Protein AF-V8NJS9-F1 (afdb_monomer)

Sequence (72 aa):
MIAVFPGKVEKLESFQGDRSRLSEAEVFALLLVQVPSYARRLELLVLKLQLLPQLSTLQSAIQTLTRAALGA

Solvent-accessible surface area (backbone atoms only — not comparable to full-atom values): 4383 Å² total; per-residue (Å²): 130,87,81,70,54,73,78,56,52,59,55,46,74,68,58,82,71,74,70,89,78,49,54,73,70,54,48,50,51,41,58,47,66,70,37,86,62,38,69,62,51,50,54,49,50,52,47,60,70,49,44,58,64,49,50,55,50,51,51,52,51,50,54,52,53,51,32,66,74,68,75,105

Organism: Ophiophagus hannah (NCBI:txid8665)

Secondary structure (DSSP, 8-state):
-----HHHHHHHHT--S-GGGS-HHHHHHHHHHTSTTHHHHHHHHHHHHHHHHHHHHHHHHHHHHHHHHHT-

Foldseek 3Di:
DPCPPPVVLVCLQPDPDDPVPDDPVSVVSSVQSPPVPSVVVVVVVVCVVVVVVVVVVVVVVVVVVVCVVVVD

InterPro domains:
  IPR015425 Formin, FH2 domain [PF02181] (8-69)
  IPR015425 Formin, FH2 domain [PS51444] (1-72)
  IPR042201 Formin, FH2 domain superfamily [G3DSA:1.20.58.2220] (4-70)

pLDDT: mean 84.47, std 14.19, range [37.25, 97.5]

Structure (mmCIF, N/CA/C/O backbone):
data_AF-V8NJS9-F1
#
_entry.id   AF-V8NJS9-F1
#
loop_
_atom_site.group_PDB
_atom_site.id
_atom_site.type_symbol
_atom_site.label_atom_id
_atom_site.label_alt_id
_atom_site.label_comp_id
_atom_site.label_asym_id
_atom_site.label_entity_id
_atom_site.label_seq_id
_atom_site.pdbx_PDB_ins_code
_atom_site.Cartn_x
_atom_site.Cartn_y
_atom_site.Cartn_z
_atom_site.occupancy
_atom_site.B_iso_or_equiv
_atom_site.auth_seq_id
_atom_site.auth_comp_id
_atom_site.auth_asym_id
_atom_site.auth_atom_id
_atom_site.pdbx_PDB_model_num
ATOM 1 N N . MET A 1 1 ? 8.130 1.574 1.166 1.00 37.25 1 MET A N 1
ATOM 2 C CA . MET A 1 1 ? 7.467 0.440 1.839 1.00 37.25 1 MET A CA 1
ATOM 3 C C . MET A 1 1 ? 7.068 0.932 3.218 1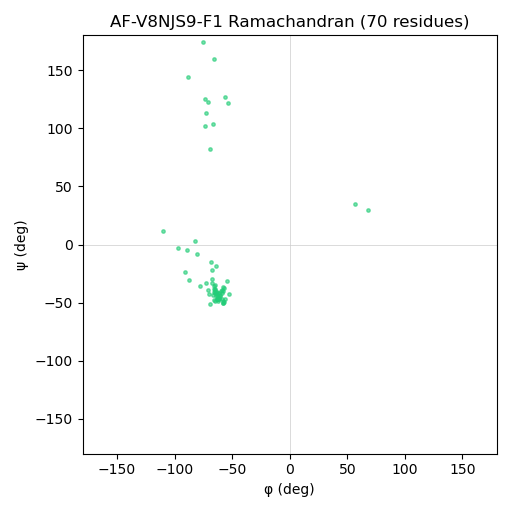.00 37.25 1 MET A C 1
ATOM 5 O O . MET A 1 1 ? 7.947 1.176 4.032 1.00 37.25 1 MET A O 1
ATOM 9 N N . ILE A 1 2 ? 5.789 1.260 3.425 1.00 40.84 2 ILE A N 1
ATOM 10 C CA . ILE A 1 2 ? 5.316 1.755 4.724 1.00 40.84 2 ILE A CA 1
ATOM 11 C C . ILE A 1 2 ? 5.455 0.577 5.685 1.00 40.84 2 ILE A C 1
ATOM 13 O O . ILE A 1 2 ? 4.697 -0.384 5.597 1.00 40.84 2 ILE A O 1
ATOM 17 N N . ALA A 1 3 ? 6.481 0.613 6.533 1.00 40.75 3 ALA A N 1
ATOM 18 C CA . ALA A 1 3 ? 6.681 -0.357 7.596 1.00 40.75 3 ALA A CA 1
ATOM 19 C C . ALA A 1 3 ? 5.587 -0.128 8.640 1.00 40.75 3 ALA A C 1
ATOM 21 O O . ALA A 1 3 ? 5.763 0.587 9.625 1.00 40.75 3 ALA A O 1
ATOM 22 N N . VAL A 1 4 ? 4.411 -0.689 8.384 1.00 53.88 4 VAL A N 1
ATOM 23 C CA . VAL A 1 4 ? 3.399 -0.810 9.413 1.00 53.88 4 VAL A CA 1
ATOM 24 C C . VAL A 1 4 ? 3.894 -1.919 10.334 1.00 53.88 4 VAL A C 1
ATOM 26 O O . VAL A 1 4 ? 3.891 -3.089 9.966 1.00 53.88 4 VAL A O 1
ATOM 29 N N . PHE A 1 5 ? 4.444 -1.536 11.487 1.00 54.66 5 PHE A N 1
ATOM 30 C CA . PHE A 1 5 ? 4.952 -2.483 12.476 1.00 54.66 5 PHE A CA 1
ATOM 31 C C . PHE A 1 5 ? 3.845 -3.496 12.809 1.00 54.66 5 PHE A C 1
ATOM 33 O O . PHE A 1 5 ? 2.779 -3.059 13.254 1.00 54.66 5 PHE A O 1
ATOM 40 N N . PRO A 1 6 ? 4.065 -4.810 12.619 1.00 56.00 6 PRO A N 1
ATOM 41 C CA . PRO A 1 6 ? 3.003 -5.818 12.682 1.00 56.00 6 PRO A CA 1
ATOM 42 C C . PRO A 1 6 ? 2.208 -5.787 14.000 1.00 56.00 6 PRO A C 1
ATOM 44 O O . PRO A 1 6 ? 0.995 -5.939 13.983 1.00 56.00 6 PRO A O 1
ATOM 47 N N . GLY A 1 7 ? 2.838 -5.416 15.121 1.00 61.31 7 GLY A N 1
ATOM 48 C CA . GLY A 1 7 ? 2.151 -5.282 16.415 1.00 61.31 7 GLY A CA 1
ATOM 49 C C . GLY A 1 7 ? 1.360 -3.982 16.648 1.00 61.31 7 GLY A C 1
ATOM 50 O O . GLY A 1 7 ? 0.681 -3.865 17.667 1.00 61.31 7 GLY A O 1
ATOM 51 N N . LYS A 1 8 ? 1.448 -2.973 15.768 1.00 67.75 8 LYS A N 1
ATOM 52 C CA . LYS A 1 8 ? 0.617 -1.752 15.858 1.00 67.75 8 LYS A CA 1
ATOM 53 C C . LYS A 1 8 ? -0.724 -1.917 15.146 1.00 67.75 8 LYS A C 1
ATOM 55 O O . LYS A 1 8 ? -1.692 -1.310 15.586 1.00 67.75 8 LYS A O 1
ATOM 60 N N . VAL A 1 9 ? -0.783 -2.730 14.090 1.00 70.50 9 VAL A N 1
ATOM 61 C CA . VAL A 1 9 ? -2.021 -2.969 13.326 1.00 70.50 9 VAL A CA 1
ATOM 62 C C . VAL A 1 9 ? -3.012 -3.753 14.156 1.00 70.50 9 VAL A C 1
ATOM 64 O O . VAL A 1 9 ? -4.116 -3.275 14.360 1.00 70.50 9 VAL A O 1
ATOM 67 N N . GLU A 1 10 ? -2.589 -4.880 14.729 1.00 74.38 10 GLU A N 1
ATOM 68 C CA . GLU A 1 10 ? -3.453 -5.726 15.561 1.00 74.38 10 GLU A CA 1
ATOM 69 C C . GLU A 1 10 ? -4.029 -4.951 16.753 1.00 74.38 10 GLU A C 1
ATOM 71 O O . GLU A 1 10 ? -5.213 -5.061 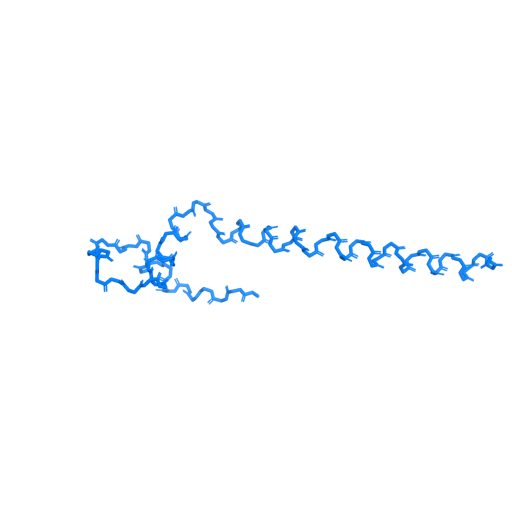17.053 1.00 74.38 10 GLU A O 1
ATOM 76 N N . LYS A 1 11 ? -3.221 -4.083 17.380 1.00 78.44 11 LYS A N 1
ATOM 77 C CA . LYS A 1 11 ? -3.681 -3.199 18.464 1.00 78.44 11 LYS A CA 1
ATOM 78 C C . LYS A 1 11 ? -4.719 -2.170 18.011 1.00 78.44 11 LYS A C 1
ATOM 80 O O . LYS A 1 11 ? -5.590 -1.814 18.801 1.00 78.44 11 LYS A O 1
ATOM 85 N N . LEU A 1 12 ? -4.599 -1.662 16.784 1.00 78.50 12 LEU A N 1
ATOM 86 C CA . LEU A 1 12 ? -5.545 -0.709 16.198 1.00 78.50 12 LEU A CA 1
ATOM 87 C C . LEU A 1 12 ? -6.820 -1.410 15.707 1.00 78.50 12 LEU A C 1
ATOM 89 O O . LEU A 1 12 ? -7.903 -0.853 15.861 1.00 78.50 12 LEU A O 1
ATOM 93 N N . GLU A 1 13 ? -6.716 -2.633 15.182 1.00 73.81 13 GLU A N 1
ATOM 94 C CA . GLU A 1 13 ? -7.862 -3.475 14.807 1.00 73.81 13 GLU A CA 1
ATOM 95 C C . GLU A 1 13 ? -8.688 -3.879 16.028 1.00 73.81 13 GLU A C 1
ATOM 97 O O . GLU A 1 13 ? -9.916 -3.842 15.989 1.00 73.81 13 GLU A O 1
ATOM 102 N N . SER A 1 14 ? -8.025 -4.211 17.140 1.00 79.00 14 SER A N 1
ATOM 103 C CA . SER A 1 14 ? -8.682 -4.590 18.393 1.00 79.00 14 SER A CA 1
ATOM 104 C C . SER A 1 14 ? -9.127 -3.396 19.246 1.00 79.00 14 SER A C 1
ATOM 106 O O . SER A 1 14 ? -9.582 -3.585 20.375 1.00 79.00 14 SER A O 1
ATOM 108 N N . PHE A 1 15 ? -8.948 -2.159 18.775 1.00 81.50 15 PHE A N 1
ATOM 109 C CA . PHE A 1 15 ? -9.257 -0.973 19.565 1.00 81.50 15 PHE A CA 1
ATOM 110 C C . PHE A 1 15 ? -10.774 -0.774 19.693 1.00 81.50 15 PHE A C 1
ATOM 112 O O . PHE A 1 15 ? -11.462 -0.440 18.729 1.00 81.50 15 PHE A O 1
ATOM 119 N N . GLN A 1 16 ? -11.285 -0.926 20.917 1.00 76.50 16 GLN A N 1
ATOM 120 C CA . GLN A 1 16 ? -12.682 -0.649 21.286 1.00 76.50 16 GLN A CA 1
ATOM 121 C C . GLN A 1 16 ? -12.828 0.585 22.197 1.00 76.50 16 GLN A C 1
ATOM 123 O O . GLN A 1 16 ? -13.882 0.803 22.788 1.00 76.50 16 GLN A O 1
ATOM 128 N N . GLY A 1 17 ? -11.762 1.377 22.355 1.00 81.75 17 GLY A N 1
ATOM 129 C CA . GLY A 1 17 ? -11.768 2.573 23.196 1.00 81.75 17 GLY A CA 1
ATOM 130 C C . GLY A 1 17 ? -12.512 3.758 22.5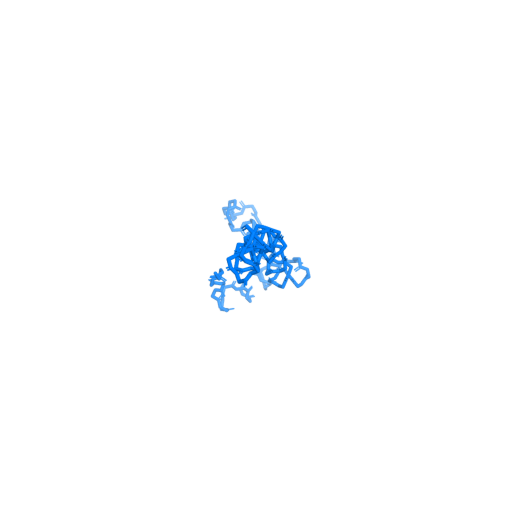70 1.00 81.75 17 GLY A C 1
ATOM 131 O O . GLY A 1 17 ? -12.923 3.729 21.409 1.00 81.75 17 GLY A O 1
ATOM 132 N N . ASP A 1 18 ? -12.659 4.833 23.345 1.00 81.44 18 ASP A N 1
ATOM 133 C CA . ASP A 1 18 ? -13.287 6.063 22.863 1.00 81.44 18 ASP A CA 1
ATOM 134 C C . ASP A 1 18 ? -12.378 6.796 21.863 1.00 81.44 18 ASP A C 1
ATOM 136 O O . ASP A 1 18 ? -11.243 7.169 22.176 1.00 81.44 18 ASP A O 1
ATOM 140 N N . ARG A 1 19 ? -12.901 7.021 20.654 1.00 77.38 19 ARG A N 1
ATOM 141 C CA . ARG A 1 19 ? -12.204 7.710 19.561 1.00 77.38 19 ARG A CA 1
ATOM 142 C C . ARG A 1 19 ? -11.974 9.193 19.859 1.00 77.38 19 ARG A C 1
ATOM 144 O O . ARG A 1 19 ? -11.059 9.768 19.283 1.00 77.38 19 ARG A O 1
ATOM 151 N N . SER A 1 20 ? -12.749 9.798 20.765 1.00 79.88 20 SER A N 1
ATOM 152 C CA . SER A 1 20 ? -12.616 11.213 21.154 1.00 79.88 20 SER A CA 1
ATOM 153 C C . SER A 1 20 ? -11.277 11.545 21.832 1.00 79.88 20 SER A C 1
ATOM 155 O O . SER A 1 20 ? -10.881 12.706 21.901 1.00 79.88 20 SER A O 1
ATOM 157 N N . ARG A 1 21 ? -10.573 10.519 22.326 1.00 85.50 21 ARG A N 1
ATOM 158 C CA . ARG A 1 21 ? -9.290 10.629 23.035 1.00 85.50 21 ARG A CA 1
ATOM 159 C C . ARG A 1 21 ? -8.077 10.386 22.139 1.00 85.50 21 ARG A C 1
ATOM 161 O O . ARG A 1 21 ? -6.952 10.463 22.625 1.00 85.50 21 ARG A O 1
ATOM 168 N N . LEU A 1 22 ? -8.303 10.053 20.870 1.00 86.06 22 LEU A N 1
ATOM 169 C CA . LEU A 1 22 ? -7.248 9.817 19.892 1.00 86.06 22 LEU A CA 1
ATOM 170 C C . LEU A 1 22 ? -6.860 11.125 19.204 1.00 86.06 22 LEU A C 1
ATOM 172 O O . LEU A 1 22 ? -7.708 11.965 18.902 1.00 86.06 22 LEU A O 1
ATOM 176 N N . SER A 1 23 ? -5.574 11.271 18.902 1.00 89.19 23 SER A N 1
ATOM 177 C CA . SER A 1 23 ? -5.110 12.305 17.980 1.00 89.19 23 SER A CA 1
ATOM 178 C C . SER A 1 23 ? -5.635 12.053 16.564 1.00 89.19 23 SER A C 1
ATOM 180 O O . SER A 1 23 ? -5.963 10.927 16.187 1.00 89.19 23 SER A O 1
ATOM 182 N N . GLU A 1 24 ? -5.657 13.091 15.732 1.00 89.62 24 GLU A N 1
ATOM 183 C CA . GLU A 1 24 ? -6.111 12.982 14.340 1.00 89.62 24 GLU A CA 1
ATOM 184 C C . GLU A 1 24 ? -5.322 11.928 13.541 1.00 89.62 24 GLU A C 1
ATOM 186 O O . GLU A 1 24 ? -5.900 11.161 12.772 1.00 89.62 24 GLU A O 1
ATOM 191 N N . ALA A 1 25 ? -4.012 11.813 13.784 1.00 88.75 25 ALA A N 1
ATOM 192 C CA . ALA A 1 25 ? -3.164 10.805 13.150 1.00 88.75 25 ALA A CA 1
ATOM 193 C C . ALA A 1 25 ? -3.535 9.369 13.568 1.00 88.75 25 ALA A C 1
ATOM 195 O O . ALA A 1 25 ? -3.513 8.452 12.744 1.00 88.75 25 ALA A O 1
ATOM 196 N N . GLU A 1 26 ? -3.893 9.164 14.836 1.00 86.12 26 GLU A N 1
ATOM 197 C CA . GLU A 1 26 ? -4.343 7.865 15.345 1.00 86.12 26 GLU A CA 1
ATOM 198 C C . GLU A 1 26 ? -5.734 7.511 14.818 1.00 86.12 26 GLU A C 1
ATOM 200 O O . GLU A 1 26 ? -5.962 6.366 14.430 1.00 86.12 26 GLU A O 1
ATOM 205 N N . VAL A 1 27 ? -6.637 8.493 14.723 1.00 89.19 27 VAL A N 1
ATOM 206 C CA . VAL A 1 27 ? -7.950 8.318 14.087 1.00 89.19 27 VAL A CA 1
ATOM 207 C C . VAL A 1 27 ? -7.783 7.935 12.618 1.00 89.19 27 VAL A C 1
ATOM 209 O O . VAL A 1 27 ? -8.412 6.981 12.162 1.00 89.19 27 VAL A O 1
ATOM 212 N N . PHE A 1 28 ? -6.902 8.618 11.882 1.00 90.31 28 PHE A N 1
ATOM 213 C CA . PHE A 1 28 ? -6.590 8.275 10.496 1.00 90.31 28 PHE A CA 1
ATOM 214 C C . PHE A 1 28 ? -6.078 6.835 10.370 1.00 90.31 28 PHE A C 1
ATOM 216 O O . PHE A 1 28 ? -6.586 6.074 9.547 1.00 90.31 28 PHE A O 1
ATOM 223 N N . ALA A 1 29 ? -5.113 6.436 11.204 1.00 88.50 29 ALA A N 1
ATOM 224 C CA . ALA A 1 29 ? -4.568 5.081 11.187 1.00 88.50 29 ALA A CA 1
ATOM 225 C C . ALA A 1 29 ? -5.638 4.022 11.508 1.00 88.50 29 ALA A C 1
ATOM 227 O O . ALA A 1 29 ? -5.702 2.995 10.835 1.00 88.50 29 ALA A O 1
ATOM 228 N N . LEU A 1 30 ? -6.505 4.293 12.487 1.00 88.50 30 LEU A N 1
ATOM 229 C CA . LEU A 1 30 ? -7.610 3.415 12.868 1.00 88.50 30 LEU A CA 1
ATOM 230 C C . LEU A 1 30 ? -8.613 3.228 11.718 1.00 88.50 30 LEU A C 1
ATOM 232 O O . LEU A 1 30 ? -8.989 2.101 11.399 1.00 88.50 30 LEU A O 1
ATOM 236 N N . LEU A 1 31 ? -9.023 4.321 11.068 1.00 90.25 31 LEU A N 1
ATOM 237 C CA . LEU A 1 31 ? -9.933 4.273 9.920 1.00 90.25 31 LEU A CA 1
ATOM 238 C C . LEU A 1 31 ? -9.299 3.565 8.719 1.00 90.25 31 LEU A C 1
ATOM 240 O O . LEU A 1 31 ? -9.973 2.806 8.028 1.00 90.25 31 LEU A O 1
ATOM 244 N N . LEU A 1 32 ? -8.006 3.788 8.478 1.00 90.75 32 LEU A N 1
ATOM 245 C CA . LEU A 1 32 ? -7.277 3.163 7.379 1.00 90.75 32 LEU A CA 1
ATOM 246 C C . LEU A 1 32 ? -7.209 1.641 7.539 1.00 90.75 32 LEU A C 1
ATOM 248 O O . LEU A 1 32 ? -7.452 0.914 6.579 1.00 90.75 32 LEU A O 1
ATOM 252 N N . VAL A 1 33 ? -6.912 1.169 8.750 1.00 89.56 33 VAL A N 1
ATOM 253 C CA . VAL A 1 33 ? -6.806 -0.259 9.074 1.00 89.56 33 VAL A CA 1
ATOM 254 C C . VAL A 1 33 ? -8.164 -0.973 8.988 1.00 89.56 33 VAL A C 1
ATOM 256 O O . VAL A 1 33 ? -8.221 -2.133 8.593 1.00 89.56 33 VAL A O 1
ATOM 259 N N . GLN A 1 34 ? -9.274 -0.270 9.240 1.00 88.19 34 GLN A N 1
ATOM 260 C CA . GLN A 1 34 ? -10.633 -0.809 9.060 1.00 88.19 34 GLN A CA 1
ATOM 261 C C . GLN A 1 34 ? -11.011 -1.059 7.591 1.00 88.19 34 GLN A C 1
ATOM 263 O O . GLN A 1 34 ? -11.992 -1.755 7.317 1.00 88.19 34 GLN A O 1
ATOM 268 N N . VAL A 1 35 ? -10.269 -0.508 6.626 1.00 90.62 35 VAL A N 1
ATOM 269 C CA . VAL A 1 35 ? -10.537 -0.751 5.207 1.00 90.62 35 VAL A CA 1
ATOM 270 C C . VAL A 1 35 ? -10.102 -2.176 4.840 1.00 90.62 35 VAL A C 1
ATOM 272 O O . VAL A 1 35 ? -8.927 -2.521 4.988 1.00 90.62 35 VAL A O 1
ATOM 275 N N . PRO A 1 36 ? -10.992 -3.006 4.263 1.00 89.88 36 PRO A N 1
ATOM 276 C CA . PRO A 1 36 ? -10.631 -4.358 3.861 1.00 89.88 36 PRO A CA 1
ATOM 277 C C . PRO A 1 36 ? -9.435 -4.366 2.910 1.00 89.88 36 PRO A C 1
ATOM 279 O O . PRO A 1 36 ? -9.440 -3.696 1.871 1.00 89.88 36 PRO A O 1
ATOM 282 N N . SER A 1 37 ? -8.414 -5.150 3.257 1.00 90.62 37 SER A N 1
ATOM 283 C CA . SER A 1 37 ? -7.180 -5.27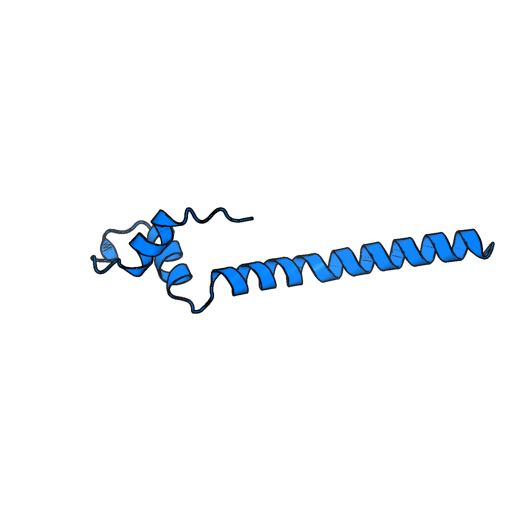2 2.473 1.00 90.62 37 SER A CA 1
ATOM 284 C C . SER A 1 37 ? -6.462 -3.931 2.231 1.00 90.62 37 SER A C 1
ATOM 286 O O . SER A 1 37 ? -5.874 -3.745 1.161 1.00 90.62 37 SER A O 1
ATOM 288 N N . TYR A 1 38 ? -6.499 -2.990 3.186 1.00 91.31 38 TYR A N 1
ATOM 289 C CA . TYR A 1 38 ? -5.912 -1.650 3.026 1.00 91.31 38 TYR A CA 1
ATOM 290 C C . TYR A 1 38 ? -4.444 -1.686 2.573 1.00 91.31 38 TYR A C 1
ATOM 292 O O . TYR A 1 38 ? -4.073 -0.943 1.666 1.00 91.31 38 TYR A O 1
ATOM 300 N N . ALA A 1 39 ? -3.631 -2.587 3.140 1.00 89.06 39 ALA A N 1
ATOM 301 C CA . ALA A 1 39 ? -2.215 -2.713 2.803 1.00 89.06 39 ALA A CA 1
ATOM 302 C C . ALA A 1 39 ? -2.033 -3.002 1.307 1.00 89.06 39 ALA A C 1
ATOM 304 O O . ALA A 1 39 ? -1.363 -2.253 0.596 1.00 89.06 39 ALA A O 1
ATOM 305 N N . ARG A 1 40 ? -2.753 -4.007 0.795 1.00 91.88 40 ARG A N 1
ATOM 306 C CA . ARG A 1 40 ? -2.717 -4.378 -0.623 1.00 91.88 40 ARG A CA 1
ATOM 307 C C . ARG A 1 40 ? -3.282 -3.284 -1.530 1.00 91.88 40 ARG A C 1
ATOM 309 O O . ARG A 1 40 ? -2.789 -3.079 -2.636 1.00 91.88 40 ARG A O 1
ATOM 316 N N . ARG A 1 41 ? -4.309 -2.557 -1.081 1.00 94.25 41 ARG A N 1
ATOM 317 C CA . ARG A 1 41 ? -4.863 -1.413 -1.827 1.00 94.25 41 ARG A CA 1
ATOM 318 C C . ARG A 1 41 ? -3.854 -0.270 -1.940 1.00 94.25 41 ARG A C 1
ATOM 320 O O . ARG A 1 41 ? -3.742 0.308 -3.017 1.00 94.25 41 ARG A O 1
ATOM 327 N N . LEU A 1 42 ? -3.104 0.028 -0.877 1.00 93.56 42 LEU A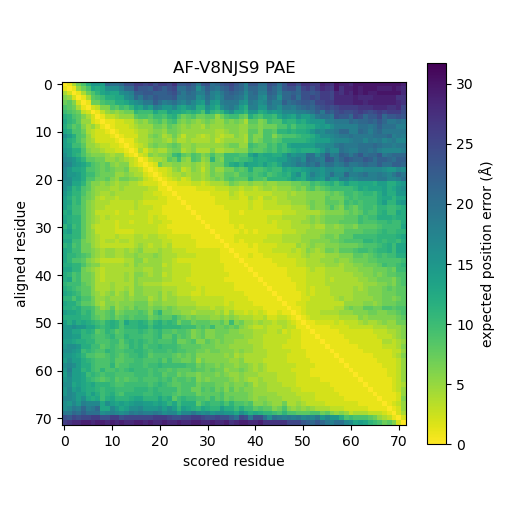 N 1
ATOM 328 C CA . LEU A 1 42 ? -2.038 1.032 -0.902 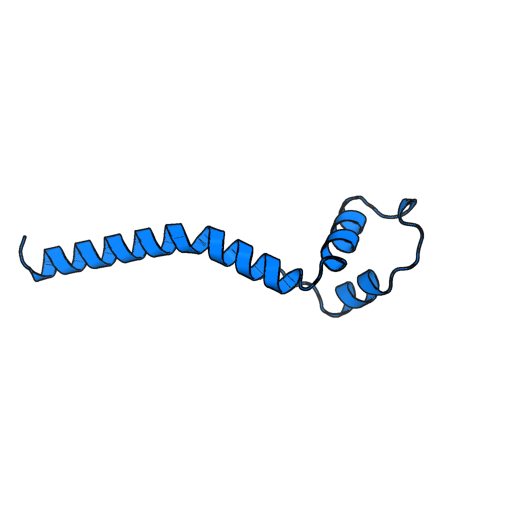1.00 93.56 42 LEU A CA 1
ATOM 329 C C . LEU A 1 42 ? -0.877 0.607 -1.802 1.00 93.56 42 LEU A C 1
ATOM 331 O O . LEU A 1 42 ? -0.413 1.416 -2.599 1.00 93.56 42 LEU A O 1
ATOM 335 N N . GLU A 1 43 ? -0.452 -0.655 -1.736 1.00 92.69 43 GLU A N 1
ATOM 336 C CA . GLU A 1 43 ? 0.564 -1.203 -2.646 1.00 92.69 43 GLU A CA 1
ATOM 337 C C . GLU A 1 43 ? 0.149 -1.041 -4.113 1.00 92.69 43 GLU A C 1
ATOM 339 O O . GLU A 1 43 ? 0.923 -0.545 -4.930 1.00 92.69 43 GLU A O 1
ATOM 344 N N . LEU A 1 44 ? -1.101 -1.384 -4.443 1.00 93.00 44 LEU A N 1
ATOM 345 C CA . LEU A 1 44 ? -1.646 -1.209 -5.789 1.00 93.00 44 LEU A CA 1
ATOM 346 C C . LEU A 1 44 ? -1.759 0.26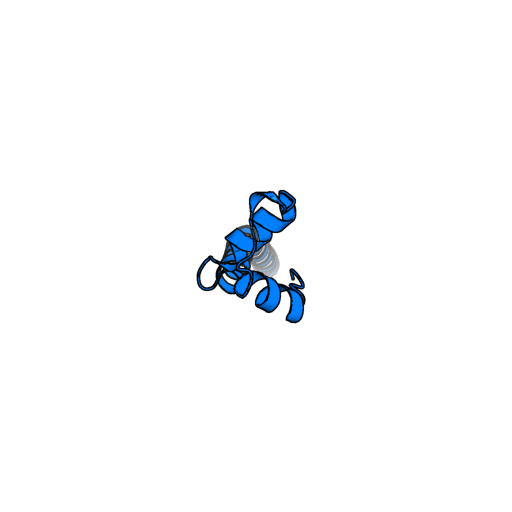2 -6.195 1.00 93.00 44 LEU A C 1
ATOM 348 O O . LEU A 1 44 ? -1.525 0.583 -7.358 1.00 93.00 44 LEU A O 1
ATOM 352 N N . LEU A 1 45 ? -2.129 1.156 -5.276 1.00 93.12 45 LEU A N 1
ATOM 353 C CA . LEU A 1 45 ? -2.204 2.589 -5.553 1.00 93.12 45 LEU A CA 1
ATOM 354 C C . LEU A 1 45 ? -0.818 3.147 -5.892 1.00 93.12 45 LEU A C 1
ATOM 356 O O . LEU A 1 45 ? -0.670 3.829 -6.902 1.00 93.12 45 LEU A O 1
ATOM 360 N N . VAL A 1 46 ? 0.197 2.805 -5.091 1.00 91.62 46 VAL A N 1
ATOM 361 C CA . VAL A 1 46 ? 1.594 3.184 -5.346 1.00 91.62 46 VAL A CA 1
ATOM 362 C C . VAL A 1 46 ? 2.047 2.642 -6.697 1.00 91.62 46 VAL A C 1
ATOM 364 O O . VAL A 1 46 ? 2.569 3.405 -7.508 1.00 91.62 46 VAL A O 1
ATOM 367 N N . LEU A 1 47 ? 1.775 1.363 -6.976 1.00 90.44 47 LEU A N 1
ATOM 368 C CA . LEU A 1 47 ? 2.103 0.756 -8.260 1.00 90.44 47 LEU A CA 1
ATOM 369 C C . LEU A 1 47 ? 1.443 1.522 -9.411 1.00 90.44 47 LEU A C 1
ATOM 371 O O . LEU A 1 47 ? 2.131 1.904 -10.346 1.00 90.44 47 LEU A O 1
ATOM 375 N N . LYS A 1 48 ? 0.140 1.818 -9.337 1.00 88.94 48 LYS A N 1
ATOM 376 C CA . LYS A 1 48 ? -0.577 2.577 -10.378 1.00 88.94 48 LYS A CA 1
ATOM 377 C C . LYS A 1 48 ? 0.014 3.968 -10.608 1.00 88.94 48 LYS A C 1
ATOM 379 O O . LYS A 1 48 ? 0.139 4.381 -11.757 1.00 88.94 48 LYS A O 1
ATOM 384 N N . LEU A 1 49 ? 0.378 4.673 -9.537 1.00 90.81 49 LEU A N 1
ATOM 385 C CA . LEU A 1 49 ? 0.967 6.011 -9.619 1.00 90.81 49 LEU A CA 1
ATOM 386 C C . LEU A 1 49 ? 2.370 5.991 -10.241 1.00 90.81 49 LEU A C 1
ATOM 388 O O . LEU A 1 49 ? 2.741 6.925 -10.945 1.00 90.81 49 LEU A O 1
ATOM 392 N N . GLN A 1 50 ? 3.142 4.929 -10.007 1.00 92.31 50 GLN A N 1
ATOM 393 C CA . GLN A 1 50 ? 4.509 4.803 -10.517 1.00 92.31 50 GLN A CA 1
ATOM 394 C C . GLN A 1 50 ? 4.590 4.120 -11.887 1.00 92.31 50 GLN A C 1
ATOM 396 O O . GLN A 1 50 ? 5.544 4.354 -12.626 1.00 92.31 50 GLN A O 1
ATOM 401 N N . LEU A 1 51 ? 3.589 3.318 -12.253 1.00 89.56 51 LEU A N 1
ATOM 402 C CA . LEU A 1 51 ? 3.620 2.485 -13.452 1.00 89.56 51 LEU A CA 1
ATOM 403 C C . LEU A 1 51 ? 3.666 3.317 -14.735 1.00 89.56 51 LEU A C 1
ATOM 405 O O . LEU A 1 51 ? 4.500 3.049 -15.592 1.00 89.56 51 LEU A O 1
ATOM 409 N N . LEU A 1 52 ? 2.800 4.326 -14.881 1.00 87.25 52 LEU A N 1
ATOM 410 C CA . LEU A 1 52 ? 2.748 5.119 -16.117 1.00 87.25 52 LEU A CA 1
ATOM 411 C C . LEU A 1 52 ? 4.062 5.878 -16.388 1.00 87.25 52 LEU A C 1
ATOM 413 O O . LEU A 1 52 ? 4.595 5.720 -17.488 1.00 87.25 52 LEU A O 1
ATOM 417 N N . PRO A 1 53 ? 4.647 6.612 -15.416 1.00 91.12 53 PRO A N 1
ATOM 418 C CA . PRO A 1 53 ? 5.966 7.227 -15.591 1.00 91.12 53 PRO A CA 1
ATOM 419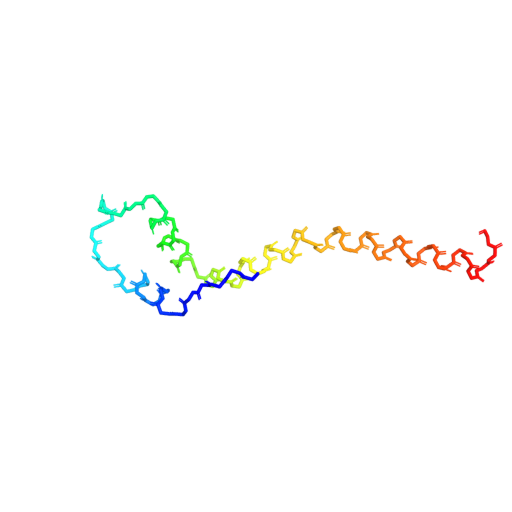 C C . PRO A 1 53 ? 7.079 6.221 -15.918 1.00 91.12 53 PRO A C 1
ATOM 421 O O . PRO A 1 53 ? 7.986 6.511 -16.703 1.00 91.12 53 PRO A O 1
ATOM 424 N N . GLN A 1 54 ? 7.032 5.023 -15.328 1.00 93.38 54 GLN A N 1
ATOM 425 C CA . GLN A 1 54 ? 8.022 3.979 -15.596 1.00 93.38 54 GLN A CA 1
ATOM 426 C C . GLN A 1 54 ? 7.874 3.402 -17.006 1.00 93.38 54 GLN A C 1
ATOM 428 O O . GLN A 1 54 ? 8.875 3.240 -17.702 1.00 93.38 54 GLN A O 1
ATOM 433 N N . LEU A 1 55 ? 6.644 3.150 -17.461 1.00 93.81 55 LEU A N 1
ATOM 434 C CA . LEU A 1 55 ? 6.374 2.654 -18.811 1.00 93.81 55 LEU A CA 1
ATOM 435 C C . LEU A 1 55 ? 6.770 3.669 -19.883 1.00 93.81 55 LEU A C 1
ATOM 437 O O . LEU A 1 55 ? 7.395 3.283 -20.868 1.00 93.81 55 LEU A O 1
ATOM 441 N N . SER A 1 56 ? 6.481 4.959 -19.686 1.00 94.44 56 SER A N 1
ATOM 442 C CA . SER A 1 56 ? 6.912 6.002 -20.625 1.00 94.44 56 SER A CA 1
ATOM 443 C C . SER A 1 56 ? 8.436 6.096 -20.706 1.00 94.44 56 SER A C 1
ATOM 445 O O . SER A 1 56 ? 9.000 6.220 -21.793 1.00 94.44 56 SER A O 1
ATOM 447 N N . THR A 1 57 ? 9.114 5.984 -19.560 1.00 96.44 57 THR A N 1
ATOM 448 C CA . THR A 1 57 ? 10.582 5.975 -19.497 1.00 96.44 57 THR A CA 1
ATOM 449 C C . THR A 1 57 ? 11.154 4.768 -20.241 1.00 96.44 57 THR A C 1
ATOM 451 O O . THR A 1 57 ? 12.046 4.921 -21.075 1.00 96.44 57 THR A O 1
ATOM 454 N N . LEU A 1 58 ? 10.602 3.577 -19.998 1.00 96.69 58 LEU A N 1
ATOM 455 C CA . LEU A 1 58 ? 11.018 2.345 -20.664 1.00 96.69 58 LEU A CA 1
ATOM 456 C C . LEU A 1 58 ? 10.794 2.415 -22.180 1.00 96.69 58 LEU A C 1
ATOM 458 O O . LEU A 1 58 ? 11.682 2.062 -22.951 1.00 96.69 58 LEU A O 1
ATOM 462 N N . GLN A 1 59 ? 9.636 2.909 -22.618 1.00 97.50 59 GLN A N 1
ATOM 463 C CA . GLN A 1 59 ? 9.323 3.070 -24.037 1.00 97.50 59 GLN A CA 1
ATOM 464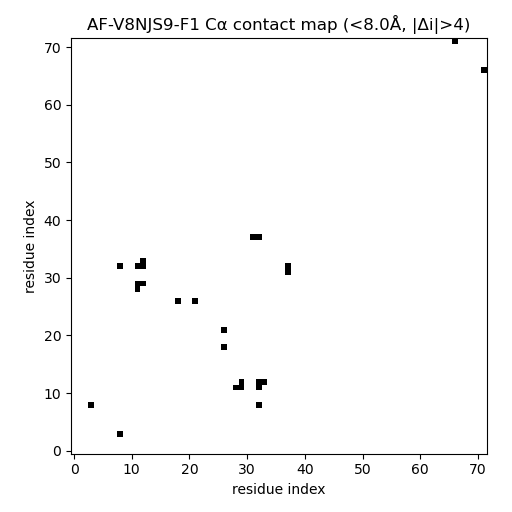 C C . GLN A 1 59 ? 10.307 4.021 -24.727 1.00 97.50 59 GLN A C 1
ATOM 466 O O . GLN A 1 59 ? 10.795 3.713 -25.813 1.00 97.50 59 GLN A O 1
ATOM 471 N N . SER A 1 60 ? 10.629 5.150 -24.090 1.00 97.38 60 SER A N 1
ATOM 472 C CA . SER A 1 60 ? 11.617 6.105 -24.602 1.00 97.38 60 SER A CA 1
ATOM 473 C C . SER A 1 60 ? 13.005 5.467 -24.746 1.00 97.38 60 SER A C 1
ATOM 475 O O . SER A 1 60 ? 13.662 5.608 -25.783 1.00 97.38 60 SER A O 1
ATOM 477 N N . ALA A 1 61 ? 13.430 4.690 -23.745 1.00 97.38 61 ALA A N 1
ATOM 478 C CA . ALA A 1 61 ? 14.695 3.964 -23.788 1.00 97.38 61 ALA A CA 1
ATOM 479 C C . ALA A 1 61 ? 14.732 2.948 -24.941 1.00 97.38 61 ALA A C 1
ATOM 481 O O . ALA A 1 61 ? 15.690 2.936 -25.715 1.00 97.38 61 ALA A O 1
ATOM 482 N N . ILE A 1 62 ? 13.667 2.154 -25.109 1.00 97.50 62 ILE A N 1
ATOM 483 C CA . ILE A 1 62 ? 13.538 1.201 -26.220 1.00 97.50 62 ILE A CA 1
ATOM 484 C C . ILE A 1 62 ? 13.638 1.934 -27.559 1.00 97.50 62 ILE A C 1
ATOM 486 O O . ILE A 1 62 ? 14.456 1.560 -28.391 1.00 97.50 62 ILE A O 1
ATOM 490 N N . GLN A 1 63 ? 12.877 3.014 -27.756 1.00 97.00 63 GLN A N 1
ATOM 491 C CA . GLN A 1 63 ? 12.909 3.786 -29.002 1.00 97.00 63 GLN A CA 1
ATOM 492 C C . GLN A 1 63 ? 14.299 4.343 -29.317 1.00 97.00 63 GLN A C 1
ATOM 494 O O . GLN A 1 63 ? 14.697 4.363 -30.479 1.00 97.00 63 GLN A O 1
ATOM 499 N N . THR A 1 64 ? 15.025 4.799 -28.297 1.00 96.94 64 THR A N 1
ATOM 500 C CA . THR A 1 64 ? 16.383 5.337 -28.450 1.00 96.94 64 THR A CA 1
ATOM 501 C C . THR A 1 64 ? 17.345 4.241 -28.903 1.00 96.94 64 THR A C 1
ATOM 503 O O . THR A 1 64 ? 18.059 4.418 -29.888 1.00 96.94 64 THR A O 1
ATOM 506 N N . LEU A 1 65 ? 17.310 3.081 -28.242 1.00 96.81 65 LEU A N 1
ATOM 507 C CA . LEU A 1 65 ? 18.135 1.929 -28.608 1.00 96.81 65 LEU A CA 1
ATOM 508 C C . LEU A 1 65 ? 17.794 1.403 -30.006 1.00 96.81 65 LEU A C 1
ATOM 510 O O . LEU A 1 65 ? 18.695 1.100 -30.783 1.00 96.81 65 LEU A O 1
ATOM 514 N N . THR A 1 66 ? 16.507 1.338 -30.354 1.00 96.94 66 THR A N 1
ATOM 515 C CA . THR A 1 66 ? 16.059 0.909 -31.683 1.00 96.94 66 THR A CA 1
ATOM 516 C C . THR A 1 66 ? 16.551 1.855 -32.777 1.00 96.94 66 THR A C 1
ATOM 518 O O . THR A 1 66 ? 17.044 1.377 -33.794 1.00 96.94 66 THR A O 1
ATOM 521 N N . ARG A 1 67 ? 16.480 3.180 -32.578 1.00 96.00 67 ARG A N 1
ATOM 522 C CA . ARG A 1 67 ? 17.015 4.152 -33.551 1.00 96.00 67 ARG A CA 1
ATOM 523 C C . ARG A 1 67 ? 18.524 4.006 -33.727 1.00 96.00 67 ARG A C 1
ATOM 525 O O . ARG A 1 67 ? 18.990 3.888 -34.855 1.00 96.00 67 ARG A O 1
ATOM 532 N N . ALA A 1 68 ? 19.262 3.915 -32.619 1.00 95.50 68 ALA A N 1
ATOM 533 C CA . ALA A 1 68 ? 20.710 3.729 -32.650 1.00 95.50 68 ALA A CA 1
ATOM 534 C C . ALA A 1 68 ? 21.123 2.436 -33.377 1.00 95.50 68 ALA A C 1
ATOM 536 O O . ALA A 1 68 ? 22.089 2.440 -34.133 1.00 95.50 68 ALA A O 1
ATOM 537 N N . ALA A 1 69 ? 20.381 1.342 -33.179 1.00 94.50 69 ALA A N 1
ATOM 538 C CA . ALA A 1 69 ? 20.659 0.061 -33.825 1.00 94.50 69 ALA A CA 1
ATOM 539 C C . ALA A 1 69 ? 20.311 0.044 -35.324 1.00 94.50 69 ALA A C 1
ATOM 541 O O . ALA A 1 69 ? 20.977 -0.643 -36.094 1.00 94.50 69 ALA A O 1
ATOM 542 N N . LEU A 1 70 ? 19.272 0.776 -35.736 1.00 93.19 70 LEU A N 1
ATOM 543 C CA . LEU A 1 70 ? 18.810 0.826 -37.129 1.00 93.19 70 LEU A CA 1
ATOM 544 C C . LEU A 1 70 ? 19.498 1.916 -37.968 1.00 93.19 70 LEU A C 1
ATOM 546 O O . LEU A 1 70 ? 19.268 1.972 -39.173 1.00 93.19 70 LEU A O 1
ATOM 550 N N . GLY A 1 71 ? 20.345 2.755 -37.363 1.00 76.06 71 GLY A N 1
ATOM 551 C CA . GLY A 1 71 ? 21.102 3.791 -38.072 1.00 76.06 71 GLY A CA 1
ATOM 552 C C . GLY A 1 71 ? 20.241 4.923 -38.644 1.00 76.06 71 GLY A C 1
ATOM 553 O O . GLY A 1 71 ? 20.609 5.486 -39.674 1.00 76.06 71 GLY A O 1
ATOM 554 N N . ALA A 1 72 ? 19.103 5.224 -38.006 1.00 56.41 72 ALA A N 1
ATOM 555 C CA . ALA A 1 72 ? 18.229 6.354 -38.338 1.00 56.41 72 ALA A CA 1
ATOM 556 C C . ALA A 1 72 ? 18.511 7.576 -37.454 1.00 56.41 72 ALA A C 1
ATOM 558 O O . ALA A 1 72 ? 18.731 7.381 -36.234 1.00 56.41 72 ALA A O 1
#

Radius of gyration: 21.28 Å; Cα contacts (8 Å, |Δi|>4): 13; chains: 1; bounding box: 34×19×62 Å

Mean predicted aligned error: 8.38 Å